Protein AF-A0A7S3BSA9-F1 (afdb_monomer_lite)

Structure (mmCIF, N/CA/C/O backbone):
data_AF-A0A7S3BSA9-F1
#
_entry.id   AF-A0A7S3BSA9-F1
#
loop_
_atom_site.group_PDB
_atom_site.id
_atom_site.type_symbol
_atom_site.label_atom_id
_atom_site.label_alt_id
_atom_site.label_comp_id
_atom_site.label_asym_id
_atom_site.label_entity_id
_atom_site.label_seq_id
_atom_site.pdbx_PDB_ins_code
_atom_site.Cartn_x
_atom_site.Cartn_y
_atom_site.Cartn_z
_atom_site.occupancy
_atom_site.B_iso_or_equiv
_atom_site.auth_seq_id
_atom_site.auth_comp_id
_atom_site.auth_asym_id
_atom_site.auth_atom_id
_atom_site.pdbx_PDB_model_num
ATOM 1 N N . GLY A 1 1 ? 8.570 8.093 14.177 1.00 80.44 1 GLY A N 1
ATOM 2 C CA . GLY A 1 1 ? 9.068 6.722 13.946 1.00 80.44 1 GLY A CA 1
ATOM 3 C C . GLY A 1 1 ? 7.928 5.731 14.080 1.00 80.44 1 GLY A C 1
ATOM 4 O O . GLY A 1 1 ? 7.101 5.920 14.967 1.00 80.44 1 GLY A O 1
ATOM 5 N N . LEU A 1 2 ? 7.890 4.704 13.221 1.00 84.69 2 LEU A N 1
ATOM 6 C CA . LEU A 1 2 ? 6.752 3.785 13.040 1.00 84.69 2 LEU A CA 1
ATOM 7 C C . LEU A 1 2 ? 6.248 3.142 14.342 1.00 84.69 2 LEU A C 1
ATOM 9 O O . LEU A 1 2 ? 5.052 3.146 14.605 1.00 84.69 2 LEU A O 1
ATOM 13 N N . LYS A 1 3 ? 7.152 2.672 15.212 1.00 91.69 3 LYS A N 1
ATOM 14 C CA . LYS A 1 3 ? 6.785 2.045 16.495 1.00 91.69 3 LYS A CA 1
ATOM 15 C C . LYS A 1 3 ? 5.887 2.938 17.363 1.00 91.69 3 LYS A C 1
ATOM 17 O O . LYS A 1 3 ? 4.874 2.487 17.883 1.00 91.69 3 LYS A O 1
ATOM 22 N N . ARG A 1 4 ? 6.226 4.226 17.464 1.00 92.94 4 ARG A N 1
ATOM 23 C CA . ARG A 1 4 ? 5.463 5.203 18.255 1.00 92.94 4 ARG A CA 1
ATOM 24 C C . ARG A 1 4 ? 4.096 5.499 17.633 1.00 92.94 4 ARG A C 1
ATOM 26 O O . ARG A 1 4 ? 3.136 5.734 18.358 1.00 92.94 4 ARG A O 1
ATOM 33 N N . GLU A 1 5 ? 4.002 5.479 16.304 1.00 92.38 5 GLU A N 1
ATOM 34 C CA . GLU A 1 5 ? 2.722 5.621 15.599 1.00 92.38 5 GLU A CA 1
ATOM 35 C C . GLU A 1 5 ? 1.816 4.406 15.829 1.00 92.38 5 GLU A C 1
ATOM 37 O O . GLU A 1 5 ? 0.634 4.582 16.104 1.00 92.38 5 GLU A O 1
ATOM 42 N N . LEU A 1 6 ? 2.366 3.188 15.833 1.00 92.50 6 LEU A N 1
ATOM 43 C CA . LEU A 1 6 ? 1.608 1.973 16.152 1.00 92.50 6 LEU A CA 1
ATOM 44 C C . LEU A 1 6 ? 1.090 1.972 17.597 1.00 92.50 6 LEU A C 1
ATOM 46 O O . LEU A 1 6 ? -0.066 1.634 17.843 1.00 92.50 6 LEU A O 1
ATOM 50 N N . GLU A 1 7 ? 1.911 2.402 18.557 1.00 94.88 7 GLU A N 1
ATOM 51 C CA . GLU A 1 7 ? 1.498 2.545 19.960 1.00 94.88 7 GLU A CA 1
ATOM 52 C C . GLU A 1 7 ? 0.363 3.569 20.123 1.00 94.88 7 GLU A C 1
ATOM 54 O O . GLU A 1 7 ? -0.587 3.336 20.877 1.00 94.88 7 GLU A O 1
ATOM 59 N N . ARG A 1 8 ? 0.433 4.690 19.392 1.00 94.12 8 ARG A N 1
ATOM 60 C CA . ARG A 1 8 ? -0.633 5.702 19.347 1.00 94.12 8 ARG A CA 1
ATOM 61 C C . ARG A 1 8 ? -1.904 5.155 18.715 1.00 94.12 8 ARG A C 1
ATOM 63 O O . ARG A 1 8 ? -2.970 5.356 19.285 1.00 94.12 8 ARG A O 1
ATOM 70 N N . ALA A 1 9 ? -1.793 4.458 17.586 1.00 94.38 9 ALA A N 1
ATOM 71 C CA . ALA A 1 9 ? -2.928 3.856 16.896 1.00 94.38 9 ALA A CA 1
ATOM 72 C C . ALA A 1 9 ? -3.639 2.826 17.777 1.00 94.38 9 ALA A C 1
ATOM 74 O O . ALA A 1 9 ? -4.857 2.879 17.912 1.00 94.38 9 ALA A O 1
ATOM 75 N N . SER A 1 10 ? -2.885 1.955 18.452 1.00 95.19 10 SER A N 1
ATOM 76 C CA . SER A 1 10 ? -3.439 0.932 19.345 1.00 95.19 10 SER A CA 1
ATOM 77 C C . SER A 1 10 ? -4.331 1.535 20.439 1.00 95.19 10 SER A C 1
ATOM 79 O O . SER A 1 10 ? -5.469 1.105 20.622 1.00 95.19 10 SER A O 1
ATOM 81 N N . LYS A 1 11 ? -3.871 2.603 21.107 1.00 94.69 11 LYS A N 1
ATOM 82 C CA . LYS A 1 11 ? -4.664 3.300 22.137 1.00 94.69 11 LYS A CA 1
ATOM 83 C C . LYS A 1 11 ? -5.777 4.161 21.534 1.00 94.69 11 LYS A C 1
ATOM 85 O O . LYS A 1 11 ? -6.903 4.155 22.026 1.00 94.69 11 LYS A O 1
ATOM 90 N N . GLY A 1 12 ? -5.460 4.902 20.476 1.00 95.00 12 GLY A N 1
ATOM 91 C CA . GLY A 1 12 ? -6.354 5.868 19.844 1.00 95.00 12 GLY A CA 1
ATOM 92 C C . GLY A 1 12 ? -7.579 5.215 19.220 1.00 95.00 12 GLY A C 1
ATOM 93 O O . GLY A 1 12 ? -8.695 5.658 19.470 1.00 95.00 12 GLY A O 1
ATOM 94 N N . VAL A 1 13 ? -7.394 4.112 18.490 1.00 95.75 13 VAL A N 1
ATOM 95 C CA . VAL A 1 13 ? -8.495 3.357 17.875 1.00 95.75 13 VAL A CA 1
ATOM 96 C C . VAL A 1 13 ? -9.411 2.752 18.940 1.00 95.75 13 VAL A C 1
ATOM 98 O O . VAL A 1 13 ? -10.632 2.812 18.794 1.00 95.75 13 VAL A O 1
ATOM 101 N N . GLN A 1 14 ? -8.860 2.228 20.042 1.00 95.38 14 GLN A N 1
ATOM 102 C CA . GLN A 1 14 ? -9.667 1.713 21.155 1.00 95.38 14 GLN A CA 1
ATOM 103 C C . GLN A 1 14 ? -10.522 2.814 21.797 1.00 95.38 14 GLN A C 1
ATOM 105 O O . GLN A 1 14 ? -11.728 2.644 21.976 1.00 95.38 14 GLN A O 1
ATOM 110 N N . GLN A 1 15 ? -9.923 3.969 22.094 1.00 94.94 15 GLN A N 1
ATOM 111 C CA . GLN A 1 15 ? -10.635 5.107 22.683 1.00 94.94 15 GLN A CA 1
ATOM 112 C C . GLN A 1 15 ? -11.683 5.697 21.734 1.00 94.94 15 GLN A C 1
ATOM 114 O O . GLN A 1 15 ? -12.793 6.017 22.162 1.00 94.94 15 GLN A O 1
ATOM 119 N N . ALA A 1 16 ? -11.360 5.820 20.448 1.00 96.12 16 ALA A N 1
ATOM 120 C CA . ALA A 1 16 ? -12.284 6.263 19.408 1.00 96.12 16 ALA A CA 1
ATOM 121 C C . ALA A 1 16 ? -13.489 5.324 19.294 1.00 96.12 16 ALA A C 1
ATOM 123 O O . ALA A 1 16 ? -14.633 5.777 19.287 1.00 96.12 16 ALA A O 1
ATOM 124 N N . SER A 1 17 ? -13.239 4.012 19.306 1.00 94.31 17 SER A N 1
ATOM 125 C CA . SER A 1 17 ? -14.291 2.991 19.271 1.00 94.31 17 SER A CA 1
ATOM 126 C C . SER A 1 17 ? -15.223 3.085 20.480 1.00 94.31 17 SER A C 1
ATOM 128 O O . SER A 1 17 ? -16.436 3.008 20.318 1.00 94.31 17 SER A O 1
ATOM 130 N N . ALA A 1 18 ? -14.679 3.308 21.682 1.00 94.88 18 ALA A N 1
ATOM 131 C CA . ALA A 1 18 ? -15.472 3.427 22.906 1.00 94.88 18 ALA A CA 1
ATOM 132 C C . ALA A 1 18 ? -16.245 4.756 23.007 1.00 94.88 18 ALA A C 1
ATOM 134 O O . ALA A 1 18 ? -17.381 4.787 23.468 1.00 94.88 18 ALA A O 1
ATOM 135 N N . SER A 1 19 ? -15.631 5.865 22.590 1.00 94.75 19 SER A N 1
ATOM 136 C CA . SER A 1 19 ? -16.214 7.209 22.720 1.00 94.75 19 SER A CA 1
ATOM 137 C C . SER A 1 19 ? -17.104 7.619 21.545 1.00 94.75 19 SER A C 1
ATOM 139 O O . SER A 1 19 ? -17.830 8.608 21.639 1.00 94.75 19 SER A O 1
ATOM 141 N N . GLY A 1 20 ? -17.028 6.905 20.420 1.00 94.00 20 GLY A N 1
ATOM 142 C CA . GLY A 1 20 ? -17.703 7.278 19.182 1.00 94.00 20 GLY A CA 1
ATOM 143 C C . GLY A 1 20 ? -17.099 8.504 18.485 1.00 94.00 20 GLY A C 1
ATOM 144 O O . GLY A 1 20 ? -17.722 9.015 17.554 1.00 94.00 20 GLY A O 1
ATOM 145 N N . LYS A 1 21 ? -15.928 8.983 18.927 1.00 94.56 21 LYS A N 1
ATOM 146 C CA . LYS A 1 21 ? -15.200 10.110 18.326 1.00 94.56 21 LYS A CA 1
ATOM 147 C C . LYS A 1 21 ? -14.171 9.620 17.315 1.00 94.56 21 LYS A C 1
ATOM 149 O O . LYS A 1 21 ? -13.651 8.516 17.427 1.00 94.56 21 LYS A O 1
ATOM 154 N N . GLU A 1 22 ? -13.875 10.462 16.340 1.00 96.12 22 GLU A N 1
ATOM 155 C CA . GLU A 1 22 ? -12.850 10.205 15.332 1.00 96.12 22 GLU A CA 1
ATOM 156 C C . GLU A 1 22 ? -11.446 10.309 15.938 1.00 96.12 22 GLU A C 1
ATOM 158 O O . GLU A 1 22 ? -11.225 11.010 16.929 1.00 96.12 22 GLU A O 1
ATOM 163 N N . TRP A 1 23 ? -10.492 9.612 15.329 1.00 96.38 23 TRP A N 1
ATOM 164 C CA . TRP A 1 23 ? -9.088 9.656 15.711 1.00 96.38 23 TRP A CA 1
ATOM 165 C C . TRP A 1 23 ? -8.216 9.923 14.493 1.00 96.38 23 TRP A C 1
ATOM 167 O O . TRP A 1 23 ? -8.405 9.316 13.439 1.00 96.38 23 TRP A O 1
ATOM 177 N N . SER A 1 24 ? -7.224 10.791 14.666 1.00 96.25 24 SER A N 1
ATOM 178 C CA . SER A 1 24 ? -6.152 11.003 13.704 1.00 96.25 24 SER A CA 1
ATOM 179 C C . SER A 1 24 ? -4.790 10.957 14.387 1.00 96.25 24 SER A C 1
ATOM 181 O O . SER A 1 24 ? -4.635 11.341 15.552 1.00 96.25 24 SER A O 1
ATOM 183 N N . SER A 1 25 ? -3.787 10.459 13.670 1.00 93.81 25 SER A N 1
ATOM 184 C CA . SER A 1 25 ? -2.400 10.466 14.124 1.00 93.81 25 SER A CA 1
ATOM 185 C C . SER A 1 25 ? -1.643 11.669 13.550 1.00 93.81 25 SER A C 1
ATOM 187 O O . SER A 1 25 ? -2.018 12.181 12.494 1.00 93.81 25 SER A O 1
ATOM 189 N N . PRO A 1 26 ? -0.541 12.116 14.182 1.00 91.31 26 PRO A N 1
ATOM 190 C CA . PRO A 1 26 ? 0.290 13.188 13.627 1.00 91.31 26 PRO A CA 1
ATOM 191 C C . PRO A 1 26 ? 0.899 12.862 12.257 1.00 91.31 26 PRO A C 1
ATOM 193 O O . PRO A 1 26 ? 1.240 13.775 11.516 1.00 91.31 26 PRO A O 1
ATOM 196 N N . ALA A 1 27 ? 1.035 11.574 11.922 1.00 90.31 27 ALA A N 1
ATOM 197 C CA . ALA A 1 27 ? 1.481 11.120 10.606 1.00 90.31 27 ALA A CA 1
ATOM 198 C C . ALA A 1 27 ? 0.348 11.074 9.558 1.00 90.31 27 ALA A C 1
ATOM 200 O O . ALA A 1 27 ? 0.595 10.688 8.421 1.00 90.31 27 ALA A O 1
ATOM 201 N N . GLY A 1 28 ? -0.883 11.449 9.927 1.00 90.38 28 GLY A N 1
ATOM 202 C CA . GLY A 1 28 ? -2.027 11.520 9.016 1.00 90.38 28 GLY A CA 1
ATOM 203 C C . GLY A 1 28 ? -2.886 10.256 8.943 1.00 90.38 28 GLY A C 1
ATOM 204 O O . GLY A 1 28 ? -3.849 10.231 8.181 1.00 90.38 28 GLY A O 1
ATOM 205 N N . SER A 1 29 ? -2.600 9.218 9.737 1.00 90.56 29 SER A N 1
ATOM 206 C CA . SER A 1 29 ? -3.503 8.062 9.851 1.00 90.56 29 SER A CA 1
ATOM 207 C C . SER A 1 29 ? -4.842 8.493 10.442 1.00 90.56 29 SER A C 1
ATOM 209 O O . SER A 1 29 ? -4.875 9.377 11.295 1.00 90.56 29 SER A O 1
ATOM 211 N N . TYR A 1 30 ? -5.936 7.852 10.035 1.00 93.50 30 TYR A N 1
ATOM 212 C CA . TYR A 1 30 ? -7.283 8.236 10.451 1.00 93.50 30 TYR A CA 1
ATOM 213 C C . TYR A 1 30 ? -8.167 7.018 10.733 1.00 93.50 30 TYR A C 1
ATOM 215 O O . TYR A 1 30 ? -8.069 5.992 10.060 1.00 93.50 30 TYR A O 1
ATOM 223 N N . PHE A 1 31 ? -9.051 7.143 11.721 1.00 94.38 31 PHE A N 1
ATOM 224 C CA . PHE A 1 31 ? -10.073 6.159 12.059 1.00 94.38 31 PHE A CA 1
ATOM 225 C C . PHE A 1 31 ? -11.373 6.859 12.459 1.00 94.38 31 PHE A C 1
ATOM 227 O O . PHE A 1 31 ? -11.368 7.793 13.262 1.00 94.38 31 PHE A O 1
ATOM 234 N N . THR A 1 32 ? -12.498 6.345 11.963 1.00 93.38 32 THR A N 1
ATOM 235 C CA . THR A 1 32 ? -13.832 6.744 12.412 1.00 93.38 32 THR A CA 1
ATOM 236 C C . THR A 1 32 ? -14.621 5.518 12.877 1.00 93.38 32 THR A C 1
ATOM 238 O O . THR A 1 32 ? -14.682 4.521 12.152 1.00 93.38 32 THR A O 1
ATOM 241 N N . PRO A 1 33 ? -15.259 5.571 14.060 1.00 92.94 33 PRO A N 1
ATOM 242 C CA . PRO A 1 33 ? -16.140 4.504 14.527 1.00 92.94 33 PRO A CA 1
ATOM 243 C C . PRO A 1 33 ? -17.487 4.485 13.786 1.00 92.94 33 PRO A C 1
ATOM 245 O O . PRO A 1 33 ? -18.253 3.537 13.937 1.00 92.94 33 PRO A O 1
ATOM 248 N N . ARG A 1 34 ? -17.799 5.522 12.994 1.00 89.44 34 ARG A N 1
ATOM 249 C CA . ARG A 1 34 ? -19.030 5.631 12.196 1.00 89.44 34 ARG A CA 1
ATOM 250 C C . ARG A 1 34 ? -18.673 5.864 10.726 1.00 89.44 34 ARG A C 1
ATOM 252 O O . ARG A 1 34 ? -18.815 6.985 10.235 1.00 89.44 34 ARG A O 1
ATOM 259 N N . PRO A 1 35 ? -18.176 4.836 10.018 1.00 84.75 35 PRO A N 1
ATOM 260 C CA . PRO A 1 35 ? -17.853 4.972 8.607 1.00 84.75 35 PRO A CA 1
ATOM 261 C C . PRO A 1 35 ? -19.099 5.366 7.810 1.00 84.75 35 PRO A C 1
ATOM 263 O O . PRO A 1 35 ? -20.213 4.907 8.073 1.00 84.75 35 PRO A O 1
ATOM 266 N N . ARG A 1 36 ? -18.915 6.233 6.812 1.00 80.44 36 ARG A N 1
ATOM 267 C CA . ARG A 1 36 ? -20.004 6.639 5.925 1.00 80.44 36 ARG A CA 1
ATOM 268 C C . ARG A 1 36 ? -20.406 5.454 5.050 1.00 80.44 36 ARG A C 1
ATOM 270 O O . ARG A 1 36 ? -19.680 5.078 4.135 1.00 80.44 36 ARG A O 1
ATOM 277 N N . HIS A 1 37 ? -21.588 4.904 5.300 1.00 74.44 37 HIS A N 1
ATOM 278 C CA . HIS A 1 37 ? -22.224 3.943 4.408 1.00 74.44 37 HIS A CA 1
ATOM 279 C C . HIS A 1 37 ? -23.072 4.705 3.388 1.00 74.44 37 HIS A C 1
ATOM 281 O O . HIS A 1 37 ? -24.020 5.398 3.750 1.00 74.44 37 HIS A O 1
ATOM 287 N N . SER A 1 38 ? -22.708 4.622 2.112 1.00 75.69 38 SER A N 1
ATOM 288 C CA . SER A 1 38 ? -23.457 5.233 1.016 1.00 75.69 38 SER A CA 1
ATOM 289 C C . SER A 1 38 ? -23.358 4.338 -0.215 1.00 75.69 38 SER A C 1
ATOM 291 O O . SER A 1 38 ? -22.260 3.838 -0.448 1.00 75.69 38 SER A O 1
ATOM 293 N N . PRO A 1 39 ? -24.442 4.205 -1.010 1.00 74.50 39 PRO A N 1
ATOM 294 C CA . PRO A 1 39 ? -24.426 3.503 -2.300 1.00 74.50 39 PRO A CA 1
ATOM 295 C C . PRO A 1 39 ? -23.476 4.137 -3.339 1.00 74.50 39 PRO A C 1
ATOM 297 O O . PRO A 1 39 ? -23.291 3.627 -4.437 1.00 74.50 39 PRO A O 1
ATOM 300 N N . ASN A 1 40 ? -22.907 5.304 -3.017 1.00 83.06 40 ASN A N 1
ATOM 301 C CA . ASN A 1 40 ? -22.072 6.103 -3.909 1.00 83.06 40 ASN A CA 1
ATOM 302 C C . ASN A 1 40 ? -20.580 5.979 -3.564 1.00 83.06 40 ASN A C 1
ATOM 304 O O . ASN A 1 40 ? -19.795 6.873 -3.883 1.00 83.06 40 ASN A O 1
ATOM 308 N N . VAL A 1 41 ? -20.183 4.924 -2.848 1.00 84.69 41 VAL A N 1
ATOM 309 C CA . VAL A 1 41 ? -18.774 4.648 -2.551 1.00 84.69 41 VAL A CA 1
ATOM 310 C C . VAL A 1 41 ? -18.252 3.658 -3.584 1.00 84.69 41 VAL A C 1
ATOM 312 O O . VAL A 1 41 ? -18.841 2.605 -3.800 1.00 84.69 41 VAL A O 1
ATOM 315 N N . ALA A 1 42 ? -17.116 3.972 -4.199 1.00 88.50 42 ALA A N 1
ATOM 316 C CA . ALA A 1 42 ? -16.451 3.098 -5.155 1.00 88.50 42 ALA A CA 1
ATOM 317 C C . ALA A 1 42 ? -14.950 3.040 -4.867 1.00 88.50 42 ALA A C 1
ATOM 319 O O . ALA A 1 42 ? -14.369 3.980 -4.321 1.00 88.50 42 ALA A O 1
ATOM 320 N N . PHE A 1 43 ? -14.316 1.932 -5.251 1.00 90.38 43 PHE A N 1
ATOM 321 C CA . PHE A 1 43 ? -12.862 1.907 -5.335 1.00 90.38 43 PHE A CA 1
ATOM 322 C C . PHE A 1 43 ? -12.422 2.738 -6.535 1.00 90.38 43 PHE A C 1
ATOM 324 O O . PHE A 1 43 ? -12.895 2.514 -7.647 1.00 90.38 43 PHE A O 1
ATOM 331 N N . MET A 1 44 ? -11.512 3.674 -6.293 1.00 90.56 44 MET A N 1
ATOM 332 C CA . MET A 1 44 ? -10.914 4.509 -7.325 1.00 90.56 44 MET A CA 1
ATOM 333 C C . MET A 1 44 ? -9.448 4.127 -7.465 1.00 90.56 44 MET A C 1
ATOM 335 O O . MET A 1 44 ? -8.733 3.995 -6.470 1.00 90.56 44 MET A O 1
ATOM 339 N N . TYR A 1 45 ? -9.016 3.957 -8.705 1.00 89.56 45 TYR A N 1
ATOM 340 C CA . TYR A 1 45 ? -7.633 3.690 -9.064 1.00 89.56 45 TYR A CA 1
ATOM 341 C C . TYR A 1 45 ? -7.192 4.770 -10.043 1.00 89.56 45 TYR A C 1
ATOM 343 O O . TYR A 1 45 ? -8.005 5.249 -10.836 1.00 89.56 45 TYR A O 1
ATOM 351 N N . GLY A 1 46 ? -5.927 5.174 -9.950 1.00 85.69 46 GLY A N 1
ATOM 352 C CA . GLY A 1 46 ? -5.350 6.125 -10.892 1.00 85.69 46 GLY A CA 1
ATOM 353 C C . GLY A 1 46 ? -5.358 5.587 -12.324 1.00 85.69 46 GLY A C 1
ATOM 354 O O . GLY A 1 46 ? -5.547 4.392 -12.564 1.00 85.69 46 GLY A O 1
ATOM 355 N N . ASP A 1 47 ? -5.150 6.487 -13.276 1.00 84.31 47 ASP A N 1
ATOM 356 C CA . ASP A 1 47 ? -4.994 6.134 -14.683 1.00 84.31 47 ASP A CA 1
ATOM 357 C C . ASP A 1 47 ? -3.641 5.448 -14.966 1.00 84.31 47 ASP A C 1
ATOM 359 O O . ASP A 1 47 ? -2.834 5.202 -14.070 1.00 84.31 47 ASP A O 1
ATOM 363 N N . GLY A 1 48 ? -3.374 5.140 -16.238 1.00 77.88 48 GLY A N 1
ATOM 364 C CA . GLY A 1 48 ? -2.129 4.494 -16.668 1.00 77.88 48 GLY A CA 1
ATOM 365 C C . GLY A 1 48 ? -0.848 5.305 -16.437 1.00 77.88 48 GLY A C 1
ATOM 366 O O . GLY A 1 48 ? 0.234 4.735 -16.547 1.00 77.88 48 GLY A O 1
ATOM 367 N N . SER A 1 49 ? -0.962 6.597 -16.119 1.00 80.50 49 SER A N 1
ATOM 368 C CA . SER A 1 49 ? 0.147 7.518 -15.824 1.00 80.50 49 SER A CA 1
ATOM 369 C C . SER A 1 49 ? 0.317 7.822 -14.335 1.00 80.50 49 SER A C 1
ATOM 371 O O . SER A 1 49 ? 1.288 8.456 -13.944 1.00 80.50 49 SER A O 1
ATOM 373 N N . SER A 1 50 ? -0.606 7.365 -13.494 1.00 85.75 50 SER A N 1
ATOM 374 C CA . SER A 1 50 ? -0.571 7.565 -12.044 1.00 85.75 50 SER A CA 1
ATOM 375 C C . SER A 1 50 ? 0.445 6.697 -11.268 1.00 85.75 50 SER A C 1
ATOM 377 O O . SER A 1 50 ? 0.825 7.096 -10.165 1.00 85.75 50 SER A O 1
ATOM 379 N N . PRO A 1 51 ? 0.866 5.503 -11.740 1.00 86.75 51 PRO A N 1
ATOM 380 C CA . PRO A 1 51 ? 1.817 4.670 -11.005 1.00 86.75 51 PRO A CA 1
ATOM 381 C C . PRO A 1 51 ? 3.210 5.290 -10.896 1.00 86.75 51 PRO A C 1
ATOM 383 O O . PRO A 1 51 ? 3.718 5.862 -11.852 1.00 86.75 51 PRO A O 1
ATOM 386 N N . TYR A 1 52 ? 3.858 5.079 -9.752 1.00 85.19 52 TYR A N 1
ATOM 387 C CA . TYR A 1 52 ? 5.223 5.519 -9.450 1.00 85.19 52 TYR A CA 1
ATOM 388 C C . TYR A 1 52 ? 6.067 4.334 -8.957 1.00 85.19 52 TYR A C 1
ATOM 390 O O . TYR A 1 52 ? 5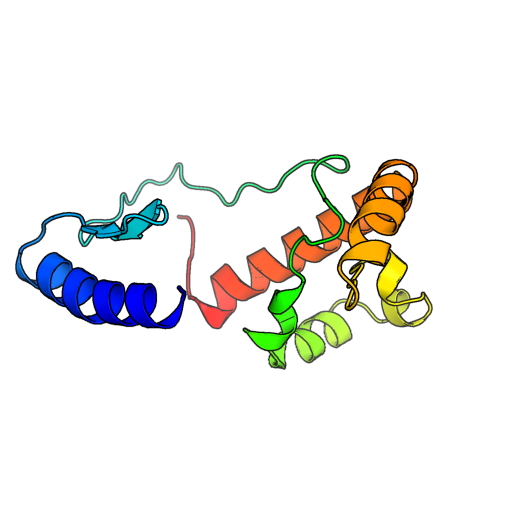.520 3.310 -8.546 1.00 85.19 52 TYR A O 1
ATOM 398 N N . ALA A 1 53 ? 7.396 4.453 -8.988 1.00 81.25 53 ALA A N 1
ATOM 399 C CA . ALA A 1 53 ? 8.299 3.308 -8.816 1.00 81.25 53 ALA A CA 1
ATOM 400 C C . ALA A 1 53 ? 8.234 2.601 -7.448 1.00 81.25 53 ALA A C 1
ATOM 402 O O . ALA A 1 53 ? 8.584 1.436 -7.365 1.00 81.25 53 ALA A O 1
ATOM 403 N N . ALA A 1 54 ? 7.752 3.257 -6.392 1.00 81.00 54 ALA A N 1
ATOM 404 C CA . ALA A 1 54 ? 7.574 2.642 -5.069 1.00 81.00 54 ALA A CA 1
ATOM 405 C C . ALA A 1 54 ? 6.117 2.228 -4.777 1.00 81.00 54 ALA A C 1
ATOM 407 O O . ALA A 1 54 ? 5.766 1.877 -3.647 1.00 81.00 54 ALA A O 1
ATOM 408 N N . LEU A 1 55 ? 5.223 2.306 -5.769 1.00 86.25 55 LEU A N 1
ATOM 409 C CA . LEU A 1 55 ? 3.826 1.939 -5.581 1.00 86.25 55 LEU A CA 1
ATOM 410 C C . LEU A 1 55 ? 3.735 0.463 -5.186 1.00 86.25 55 LEU A C 1
ATOM 412 O O . LEU A 1 55 ? 4.129 -0.408 -5.948 1.00 86.25 55 LEU A O 1
ATOM 416 N N . GLY A 1 56 ? 3.182 0.185 -4.005 1.00 84.69 56 GLY A N 1
ATOM 417 C CA . GLY A 1 56 ? 2.936 -1.189 -3.567 1.00 84.69 56 GLY A CA 1
ATOM 418 C C . GLY A 1 56 ? 4.191 -1.998 -3.220 1.00 84.69 56 GLY A C 1
ATOM 419 O O . GLY A 1 56 ? 4.082 -3.219 -3.109 1.00 84.69 56 GLY A O 1
ATOM 420 N N . GLU A 1 57 ? 5.343 -1.358 -2.982 1.00 84.50 57 GLU A N 1
ATOM 421 C CA . GLU A 1 57 ? 6.624 -2.036 -2.705 1.00 84.50 57 GLU A CA 1
ATOM 422 C C . GLU A 1 57 ? 6.540 -3.091 -1.580 1.00 84.50 57 GLU A C 1
ATOM 424 O O . GLU A 1 57 ? 7.118 -4.180 -1.672 1.00 84.50 57 GLU A O 1
ATOM 429 N N . ASP A 1 58 ? 5.734 -2.806 -0.553 1.00 85.31 58 ASP A N 1
ATOM 430 C CA . ASP A 1 58 ? 5.519 -3.659 0.618 1.00 85.31 58 ASP A CA 1
ATOM 431 C C . ASP A 1 58 ? 4.260 -4.529 0.528 1.00 85.31 58 ASP A C 1
ATOM 433 O O . ASP A 1 58 ? 3.970 -5.314 1.433 1.00 85.31 58 ASP A O 1
ATOM 437 N N . MET A 1 59 ? 3.503 -4.448 -0.566 1.00 88.25 59 MET A N 1
ATOM 438 C CA . MET A 1 59 ? 2.211 -5.123 -0.707 1.00 88.25 59 MET A CA 1
ATOM 439 C C . MET A 1 59 ? 2.322 -6.639 -0.489 1.00 88.25 59 MET A C 1
ATOM 441 O O . MET A 1 59 ? 1.519 -7.224 0.238 1.00 88.25 59 MET A O 1
ATOM 445 N N . HIS A 1 60 ? 3.346 -7.276 -1.063 1.00 86.88 60 HIS A N 1
ATOM 446 C CA . HIS A 1 60 ? 3.595 -8.714 -0.891 1.00 86.88 60 HIS A CA 1
ATOM 447 C C . HIS A 1 60 ? 4.158 -9.074 0.483 1.00 86.88 60 HIS A C 1
ATOM 449 O O . HIS A 1 60 ? 4.012 -10.214 0.912 1.00 86.88 60 HIS A O 1
ATOM 455 N N . ARG A 1 61 ? 4.774 -8.123 1.198 1.00 87.12 61 ARG A N 1
ATOM 456 C CA . ARG A 1 61 ? 5.184 -8.332 2.596 1.00 87.12 61 ARG A CA 1
ATOM 457 C C . ARG A 1 61 ? 3.967 -8.311 3.521 1.00 87.12 61 ARG A C 1
ATOM 459 O O . ARG A 1 61 ? 3.879 -9.133 4.426 1.00 87.12 61 ARG A O 1
ATOM 466 N N . ILE A 1 62 ? 3.017 -7.410 3.261 1.00 88.06 62 ILE A N 1
ATOM 467 C CA . ILE A 1 62 ? 1.779 -7.261 4.041 1.00 88.06 62 ILE A CA 1
ATOM 468 C C . ILE A 1 62 ? 0.792 -8.400 3.747 1.00 88.06 62 ILE A C 1
ATOM 470 O O . ILE A 1 62 ? 0.158 -8.923 4.662 1.00 88.06 62 ILE A O 1
ATOM 474 N N . ALA A 1 63 ? 0.670 -8.814 2.484 1.00 92.06 63 ALA A N 1
ATOM 475 C CA . ALA A 1 63 ? -0.234 -9.876 2.052 1.00 92.06 63 ALA A CA 1
ATOM 476 C C . ALA A 1 63 ? 0.513 -10.975 1.270 1.00 92.06 63 ALA A C 1
ATOM 478 O O . ALA A 1 63 ? 0.326 -11.092 0.059 1.00 92.06 63 ALA A O 1
ATOM 479 N N . PRO A 1 64 ? 1.309 -11.842 1.930 1.00 90.81 64 PRO A N 1
ATOM 480 C CA . PRO A 1 64 ? 2.143 -12.830 1.239 1.00 90.81 64 PRO A CA 1
ATOM 481 C C . PRO A 1 64 ? 1.372 -13.760 0.304 1.00 90.81 64 PRO A C 1
ATOM 483 O O . PRO A 1 64 ? 1.850 -14.078 -0.778 1.00 90.81 64 PRO A O 1
ATOM 486 N N . ARG A 1 65 ? 0.141 -14.150 0.660 1.00 91.06 65 ARG A N 1
ATOM 487 C CA . ARG A 1 65 ? -0.719 -15.025 -0.164 1.00 91.06 65 ARG A CA 1
ATOM 488 C C . ARG A 1 65 ? -1.207 -14.382 -1.467 1.00 91.06 65 ARG A C 1
ATOM 490 O O . ARG A 1 65 ? -1.802 -15.063 -2.299 1.00 91.06 65 ARG A O 1
ATOM 497 N N . LEU A 1 66 ? -0.952 -13.090 -1.668 1.00 91.38 66 LEU A N 1
ATOM 498 C CA . LEU A 1 66 ? -1.288 -12.390 -2.902 1.00 91.38 66 LEU A CA 1
ATOM 499 C C . LEU A 1 66 ? -0.577 -13.003 -4.117 1.00 91.38 66 LEU A C 1
ATOM 501 O O . LEU A 1 66 ? -1.164 -13.036 -5.197 1.00 91.38 66 LEU A O 1
ATOM 505 N N . HIS A 1 67 ? 0.628 -13.557 -3.945 1.00 87.62 67 HIS A N 1
ATOM 506 C CA . HIS A 1 67 ? 1.342 -14.231 -5.033 1.00 87.62 67 HIS A CA 1
ATOM 507 C C . HIS A 1 67 ? 0.534 -15.401 -5.624 1.00 87.62 67 HIS A C 1
ATOM 509 O O . HIS A 1 67 ? 0.500 -15.560 -6.841 1.00 87.62 67 HIS A O 1
ATOM 515 N N . GLU A 1 68 ? -0.181 -16.174 -4.795 1.00 90.69 68 GLU A N 1
ATOM 516 C CA . GLU A 1 68 ? -1.029 -17.284 -5.253 1.00 90.69 68 GLU A CA 1
ATOM 517 C C . GLU A 1 68 ? -2.195 -16.772 -6.102 1.00 90.69 68 GLU A C 1
ATOM 519 O O . GLU A 1 68 ? -2.587 -17.393 -7.088 1.00 90.69 68 GLU A O 1
ATOM 524 N N . PHE A 1 69 ? -2.776 -15.636 -5.709 1.00 92.19 69 PHE A N 1
ATOM 525 C CA . PHE A 1 69 ? -3.836 -15.001 -6.481 1.00 92.19 69 PHE A CA 1
ATOM 526 C C . PHE A 1 69 ? -3.316 -14.528 -7.838 1.00 92.19 69 PHE A C 1
ATOM 528 O O . PHE A 1 69 ? -3.936 -14.841 -8.852 1.00 92.19 69 PHE A O 1
ATOM 535 N N . VAL A 1 70 ? -2.168 -13.845 -7.863 1.00 89.75 70 VAL A N 1
ATOM 536 C CA . VAL A 1 70 ? -1.537 -13.390 -9.109 1.00 89.75 70 VAL A CA 1
ATOM 537 C C . VAL A 1 70 ? -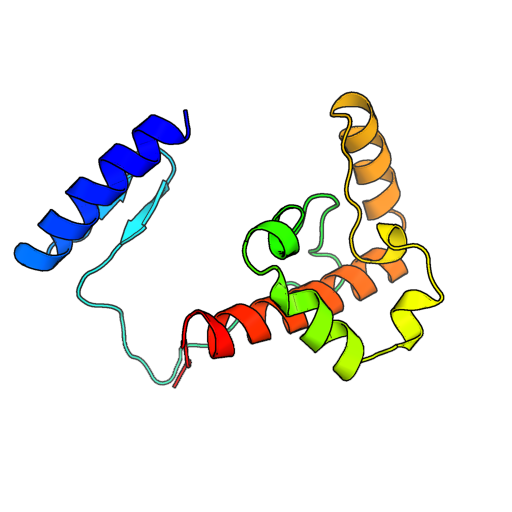1.230 -14.581 -10.014 1.00 89.75 70 VAL A C 1
ATOM 539 O O . VAL A 1 70 ? -1.628 -14.563 -11.174 1.00 89.75 70 VAL A O 1
ATOM 542 N N . GLN A 1 71 ? -0.633 -15.647 -9.468 1.00 88.12 71 GLN A N 1
ATOM 543 C CA . GLN A 1 71 ? -0.332 -16.887 -10.189 1.00 88.12 71 GLN A CA 1
ATOM 544 C C . GLN A 1 71 ? -1.571 -17.499 -10.853 1.00 88.12 71 GLN A C 1
ATOM 546 O O . GLN A 1 71 ? -1.488 -17.973 -11.984 1.00 88.12 71 GLN A O 1
ATOM 551 N N . ARG A 1 72 ? -2.720 -17.500 -10.164 1.00 89.69 72 ARG A N 1
ATOM 552 C CA . ARG A 1 72 ? -3.986 -18.001 -10.722 1.00 89.69 72 ARG A CA 1
ATOM 553 C C . ARG A 1 72 ? -4.587 -17.059 -11.762 1.00 89.69 72 ARG A C 1
ATOM 555 O O . ARG A 1 72 ? -5.199 -17.532 -12.712 1.00 89.69 72 ARG A O 1
ATOM 562 N N . ALA A 1 73 ? -4.463 -15.749 -11.562 1.00 87.00 73 ALA A N 1
ATOM 563 C CA . ALA A 1 73 ? -5.051 -14.746 -12.444 1.00 87.00 73 ALA A CA 1
ATOM 564 C C . ALA A 1 73 ? -4.299 -14.633 -13.776 1.00 87.00 73 ALA A C 1
ATOM 566 O O . ALA A 1 73 ? -4.918 -14.435 -14.818 1.00 87.00 73 ALA A O 1
ATOM 567 N N . THR A 1 74 ? -2.970 -14.747 -13.756 1.00 81.50 74 THR A N 1
ATOM 568 C CA . THR A 1 74 ? -2.150 -14.742 -14.967 1.00 81.50 74 THR A CA 1
ATOM 569 C C . THR A 1 74 ? -0.761 -15.309 -14.707 1.00 81.50 74 THR A C 1
ATOM 571 O O . THR A 1 74 ? -0.108 -14.995 -13.714 1.00 81.50 74 THR A O 1
ATOM 574 N N . THR A 1 75 ? -0.271 -16.104 -15.655 1.00 74.94 75 THR A N 1
ATOM 575 C CA . THR A 1 75 ? 1.116 -16.582 -15.666 1.00 74.94 75 THR A CA 1
ATOM 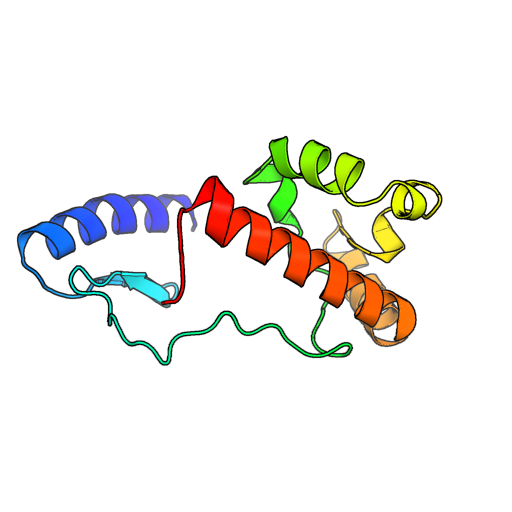576 C C . THR A 1 75 ? 1.991 -15.833 -16.666 1.00 74.94 75 THR A C 1
ATOM 578 O O . THR A 1 75 ? 3.216 -15.890 -16.576 1.00 74.94 75 THR A O 1
ATOM 581 N N . ALA A 1 76 ? 1.386 -15.075 -17.588 1.00 73.69 76 ALA A N 1
ATOM 582 C CA . ALA A 1 76 ? 2.108 -14.359 -18.637 1.00 73.69 76 ALA A CA 1
ATOM 583 C C . ALA A 1 76 ? 3.075 -13.309 -18.065 1.00 73.69 76 ALA A C 1
ATOM 585 O O . ALA A 1 76 ? 4.134 -13.067 -18.643 1.00 73.69 76 ALA A O 1
ATOM 586 N N . MET A 1 77 ? 2.756 -12.732 -16.901 1.00 70.06 77 MET A N 1
ATOM 587 C CA . MET A 1 77 ? 3.617 -11.755 -16.226 1.00 70.06 77 MET A CA 1
ATOM 588 C C . MET A 1 77 ? 4.941 -12.345 -15.723 1.00 70.06 77 MET A C 1
ATOM 590 O O . MET A 1 77 ? 5.926 -11.616 -15.655 1.00 70.06 77 MET A O 1
ATOM 594 N N . TRP A 1 78 ? 5.004 -13.650 -15.435 1.00 71.69 78 TRP A N 1
ATOM 595 C CA . TRP A 1 78 ? 6.230 -14.301 -14.950 1.00 71.69 78 TRP A CA 1
ATOM 596 C C . TRP A 1 78 ? 7.284 -14.496 -16.037 1.00 71.69 78 TRP A C 1
ATOM 598 O O . TRP A 1 78 ? 8.456 -14.688 -15.734 1.00 71.69 78 TRP A O 1
ATOM 608 N N . SER A 1 79 ? 6.882 -14.409 -17.308 1.00 75.31 79 SER A N 1
ATOM 609 C CA . SER A 1 79 ? 7.809 -14.407 -18.448 1.00 75.31 79 SER A CA 1
ATOM 610 C C . SER A 1 79 ? 8.557 -13.077 -18.621 1.00 75.31 79 SER A C 1
ATOM 612 O O . SER A 1 79 ? 9.446 -12.965 -19.467 1.00 75.31 79 SER A O 1
ATOM 614 N N . LYS A 1 80 ? 8.196 -12.052 -17.840 1.00 74.50 80 LYS A N 1
ATOM 615 C CA . LYS A 1 80 ? 8.837 -10.735 -17.815 1.00 74.50 80 LYS A CA 1
ATOM 616 C C . LYS A 1 80 ? 9.572 -10.539 -16.492 1.00 74.50 80 LYS A C 1
ATOM 618 O O . LYS A 1 80 ? 9.249 -11.169 -15.489 1.00 74.50 80 LYS A O 1
ATOM 623 N N . LYS A 1 81 ? 10.567 -9.648 -16.492 1.00 74.62 81 LYS A N 1
ATOM 624 C CA . LYS A 1 81 ? 11.253 -9.251 -15.258 1.00 74.62 81 LYS A CA 1
ATOM 625 C C . LYS A 1 81 ? 10.235 -8.630 -14.297 1.00 74.62 81 LYS A C 1
ATOM 627 O O . LYS A 1 81 ? 9.368 -7.873 -14.726 1.00 74.62 81 LYS A O 1
ATOM 632 N N . LEU A 1 82 ? 10.346 -8.952 -13.009 1.00 70.44 82 LEU A N 1
ATOM 633 C CA . LEU A 1 82 ? 9.451 -8.444 -11.963 1.00 70.44 82 LEU A CA 1
ATOM 634 C C . LEU A 1 82 ? 9.407 -6.906 -11.951 1.00 70.44 82 LEU A C 1
ATOM 636 O O . LEU A 1 82 ? 8.331 -6.316 -11.880 1.00 70.44 82 LEU A O 1
ATOM 640 N N . ASP A 1 83 ? 10.564 -6.276 -12.151 1.00 70.50 83 ASP A N 1
ATOM 641 C CA . ASP A 1 83 ? 10.732 -4.817 -12.145 1.00 70.50 83 ASP A CA 1
ATOM 642 C C . ASP A 1 83 ? 10.008 -4.114 -13.313 1.00 70.50 83 ASP A C 1
ATOM 644 O O . ASP A 1 83 ? 9.903 -2.892 -13.353 1.00 70.50 83 ASP A O 1
ATOM 648 N N . THR A 1 84 ? 9.479 -4.872 -14.284 1.00 70.94 84 THR A N 1
ATOM 649 C CA . THR A 1 84 ? 8.632 -4.341 -15.365 1.00 70.94 84 THR A CA 1
ATOM 650 C C . THR A 1 84 ? 7.248 -3.912 -14.865 1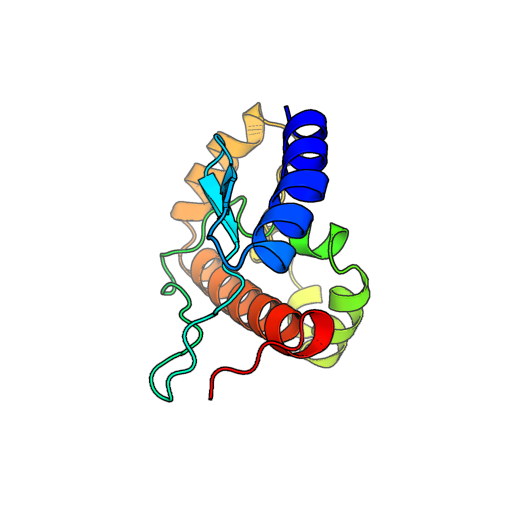.00 70.94 84 THR A C 1
ATOM 652 O O . THR A 1 84 ? 6.626 -3.050 -15.476 1.00 70.94 84 THR A O 1
ATOM 655 N N . TRP A 1 85 ? 6.730 -4.514 -13.792 1.00 69.25 85 TRP A N 1
ATOM 656 C CA . TRP A 1 85 ? 5.367 -4.245 -13.301 1.00 69.25 85 TRP A CA 1
ATOM 657 C C . TRP A 1 85 ? 5.275 -4.031 -11.786 1.00 69.25 85 TRP A C 1
ATOM 659 O O . TRP A 1 85 ? 4.262 -3.524 -11.305 1.00 69.25 85 TRP A O 1
ATOM 669 N N . ASN A 1 86 ? 6.321 -4.382 -11.041 1.00 73.12 86 ASN A N 1
ATOM 670 C CA . ASN A 1 86 ? 6.493 -4.061 -9.629 1.00 73.12 86 ASN A CA 1
ATOM 671 C C . ASN A 1 86 ? 7.956 -3.653 -9.392 1.00 73.12 86 ASN A C 1
ATOM 673 O O . ASN A 1 86 ? 8.722 -4.462 -8.856 1.00 73.12 86 ASN A O 1
ATOM 677 N N . PRO A 1 87 ? 8.367 -2.462 -9.871 1.00 68.94 87 PRO A N 1
ATOM 678 C CA . PRO A 1 87 ? 9.686 -1.921 -9.567 1.00 68.94 87 PRO A CA 1
ATOM 679 C C . PRO A 1 87 ? 9.871 -1.909 -8.048 1.00 68.94 87 PRO A C 1
ATOM 681 O O . PRO A 1 87 ? 9.023 -1.429 -7.303 1.00 68.94 87 PRO A O 1
ATOM 684 N N . ARG A 1 88 ? 10.944 -2.539 -7.574 1.00 68.75 88 ARG A N 1
ATOM 685 C CA . ARG A 1 88 ? 11.307 -2.551 -6.158 1.00 68.75 88 ARG A CA 1
ATOM 686 C C . ARG A 1 88 ? 12.760 -2.162 -6.067 1.00 68.75 88 ARG A C 1
ATOM 688 O O . ARG A 1 88 ? 13.625 -2.979 -6.378 1.00 68.75 88 ARG A O 1
ATOM 695 N N . THR A 1 89 ? 13.026 -0.962 -5.582 1.00 65.25 89 THR A N 1
ATOM 696 C CA . THR A 1 89 ? 14.403 -0.542 -5.369 1.00 65.25 89 THR A CA 1
ATOM 697 C C . THR A 1 89 ? 14.788 -0.767 -3.917 1.00 65.25 89 THR A C 1
ATOM 699 O O . THR A 1 89 ? 14.112 -0.321 -2.996 1.00 65.25 89 THR A O 1
ATOM 702 N N . VAL A 1 90 ? 15.870 -1.513 -3.702 1.00 62.94 90 VAL A N 1
ATOM 703 C CA . VAL A 1 90 ? 16.393 -1.804 -2.356 1.00 62.94 90 VAL A CA 1
ATOM 704 C C . VAL A 1 90 ? 17.355 -0.704 -1.892 1.00 62.94 90 VAL A C 1
ATOM 706 O O . VAL A 1 90 ? 17.487 -0.467 -0.696 1.00 62.94 90 VAL A O 1
ATOM 709 N N . GLU A 1 91 ? 17.982 -0.002 -2.840 1.00 71.44 91 GLU A N 1
ATOM 710 C CA . GLU A 1 91 ? 19.004 1.014 -2.590 1.00 71.44 91 GLU A CA 1
ATOM 711 C C . GLU A 1 91 ? 18.455 2.433 -2.823 1.00 71.44 91 GLU A C 1
ATOM 713 O O . GLU A 1 91 ? 18.101 2.765 -3.956 1.00 71.44 91 GLU A O 1
ATOM 718 N N . PRO A 1 92 ? 18.428 3.314 -1.805 1.00 68.38 92 PRO A N 1
ATOM 719 C CA . PRO A 1 92 ? 17.853 4.656 -1.926 1.00 68.38 92 PRO A CA 1
ATOM 720 C C . PRO A 1 92 ? 18.453 5.502 -3.058 1.00 68.38 92 PRO A C 1
ATOM 722 O O . PRO A 1 92 ? 17.727 6.223 -3.732 1.00 68.38 92 PRO A O 1
ATOM 725 N N . ALA A 1 93 ? 19.763 5.386 -3.298 1.00 70.56 93 ALA A N 1
ATOM 726 C CA . ALA A 1 93 ? 20.447 6.128 -4.359 1.00 70.56 93 ALA A CA 1
ATOM 727 C C . ALA A 1 93 ? 20.054 5.655 -5.771 1.00 70.56 93 ALA A C 1
ATOM 729 O O . ALA A 1 93 ? 20.035 6.452 -6.702 1.00 70.56 93 ALA A O 1
ATOM 730 N N . ALA A 1 94 ? 19.711 4.374 -5.929 1.00 72.56 94 ALA A N 1
ATOM 731 C CA . ALA A 1 94 ? 19.228 3.831 -7.196 1.00 72.56 94 ALA A CA 1
ATOM 732 C C . ALA A 1 94 ? 17.727 4.097 -7.406 1.00 72.56 94 ALA A C 1
ATOM 734 O O . ALA A 1 94 ? 17.261 4.088 -8.542 1.00 72.56 94 ALA A O 1
ATOM 735 N N . ALA A 1 95 ? 16.970 4.345 -6.328 1.00 73.06 95 ALA A N 1
ATOM 736 C CA . ALA A 1 95 ? 15.516 4.507 -6.375 1.00 73.06 95 ALA A CA 1
ATOM 737 C C . ALA A 1 95 ? 15.089 5.770 -7.131 1.00 73.06 95 ALA A C 1
ATOM 739 O O . ALA A 1 95 ? 14.09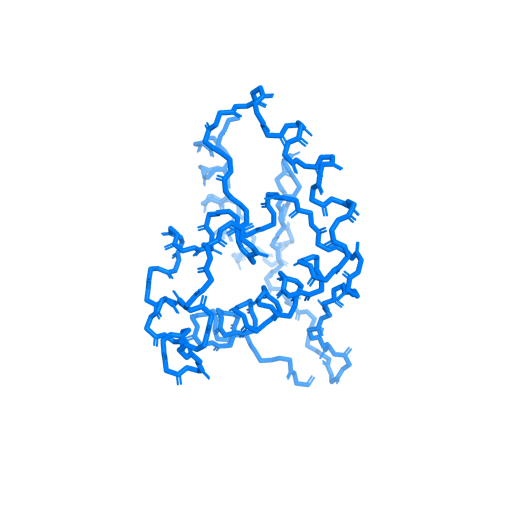6 5.751 -7.855 1.00 73.06 95 ALA A O 1
ATOM 740 N N . GLU A 1 96 ? 15.851 6.856 -6.992 1.00 76.94 96 GLU A N 1
ATOM 741 C CA . GLU A 1 96 ? 15.565 8.114 -7.683 1.00 76.94 96 GLU A CA 1
ATOM 742 C C . GLU A 1 96 ? 15.791 7.987 -9.196 1.00 76.94 96 GLU A C 1
ATOM 744 O O . GLU A 1 96 ? 14.923 8.348 -9.992 1.00 76.94 96 GLU A O 1
ATOM 749 N N . GLU A 1 97 ? 16.919 7.398 -9.604 1.00 80.81 97 GLU A N 1
ATOM 750 C CA . GLU A 1 97 ? 17.218 7.167 -11.018 1.00 80.81 97 GLU A CA 1
ATOM 751 C C . GLU A 1 97 ? 16.240 6.162 -11.640 1.00 80.81 97 GLU A C 1
ATOM 753 O O . GLU A 1 97 ? 15.677 6.419 -12.706 1.00 80.81 97 GLU A O 1
ATOM 758 N N . GLU A 1 98 ? 15.984 5.036 -10.970 1.00 79.00 98 GLU A N 1
ATOM 759 C CA . GLU A 1 98 ? 15.031 4.028 -11.435 1.00 79.00 98 GLU A CA 1
ATOM 760 C C . GLU A 1 98 ? 13.609 4.597 -11.531 1.00 79.00 98 GLU A C 1
ATOM 762 O O . GLU A 1 98 ? 12.904 4.316 -12.505 1.00 79.00 98 GLU A O 1
ATOM 767 N N . GLY A 1 99 ? 13.221 5.456 -10.582 1.00 79.75 99 GLY A N 1
ATOM 768 C CA . GLY A 1 99 ? 11.981 6.228 -10.605 1.00 79.75 99 GLY A CA 1
ATOM 769 C C . GLY A 1 99 ? 11.874 7.122 -11.835 1.00 79.75 99 GLY A C 1
ATOM 770 O O . GLY A 1 99 ? 10.928 6.989 -12.614 1.00 79.75 99 GLY A O 1
ATOM 771 N N . ALA A 1 100 ? 12.891 7.947 -12.085 1.00 82.94 100 ALA A N 1
ATOM 772 C CA . ALA A 1 100 ? 12.936 8.825 -13.252 1.00 82.94 100 ALA A CA 1
ATOM 773 C C . ALA A 1 100 ? 12.928 8.050 -14.584 1.00 82.94 100 ALA A 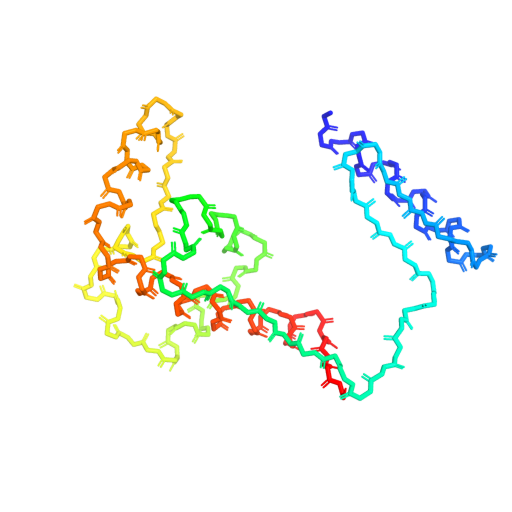C 1
ATOM 775 O O . ALA A 1 100 ? 12.403 8.527 -15.593 1.00 82.94 100 ALA A O 1
ATOM 776 N N . GLN A 1 101 ? 13.510 6.847 -14.623 1.00 84.81 101 GLN A N 1
ATOM 777 C CA . GLN A 1 101 ? 13.447 5.968 -15.795 1.00 84.81 101 GLN A CA 1
ATOM 778 C C . GLN A 1 101 ? 12.098 5.250 -15.916 1.00 84.81 101 GLN A C 1
ATOM 780 O O . GLN A 1 101 ? 11.657 4.944 -17.023 1.00 84.81 101 GLN A O 1
ATOM 785 N N . PHE A 1 102 ? 11.431 4.942 -14.804 1.00 84.19 102 PHE A N 1
ATOM 786 C CA . PHE A 1 102 ? 10.104 4.331 -14.796 1.00 84.19 102 PHE A CA 1
ATOM 787 C C . PHE A 1 102 ? 9.046 5.267 -15.383 1.00 84.19 102 PHE A C 1
ATOM 789 O O . PHE A 1 102 ? 8.278 4.836 -16.240 1.00 84.19 102 PHE A O 1
ATOM 796 N N . GLU A 1 103 ? 9.086 6.555 -15.040 1.00 83.25 103 GLU A N 1
ATOM 797 C CA . GLU A 1 103 ? 8.176 7.575 -15.587 1.00 83.25 103 GLU A CA 1
ATOM 798 C C . GLU A 1 103 ? 8.265 7.714 -17.117 1.00 83.25 103 GLU A C 1
ATOM 800 O O . GLU A 1 103 ? 7.295 8.062 -17.789 1.00 83.25 103 GLU A O 1
ATOM 805 N N . LYS A 1 104 ? 9.420 7.380 -17.705 1.00 86.94 104 LYS A N 1
ATOM 806 C CA . LYS A 1 104 ? 9.629 7.397 -19.163 1.00 86.94 104 LYS A CA 1
ATOM 807 C C . LYS A 1 104 ? 9.099 6.140 -19.861 1.00 86.94 104 LYS A C 1
ATOM 809 O O . LYS A 1 104 ? 8.990 6.116 -21.086 1.00 86.94 104 LYS A O 1
ATOM 814 N N . ARG A 1 105 ? 8.773 5.078 -19.116 1.00 87.00 105 ARG A N 1
ATOM 815 C CA . ARG A 1 105 ? 8.323 3.778 -19.638 1.00 87.00 105 ARG A CA 1
ATOM 816 C C . ARG A 1 105 ? 6.804 3.654 -19.528 1.00 87.00 105 ARG A C 1
ATOM 818 O O . ARG A 1 105 ? 6.292 2.845 -18.762 1.00 87.00 105 ARG A O 1
ATOM 825 N N . THR A 1 106 ? 6.062 4.401 -20.345 1.00 85.50 106 THR A N 1
ATOM 826 C CA . THR A 1 106 ? 4.586 4.494 -20.270 1.00 85.50 106 THR A CA 1
ATOM 827 C C . THR A 1 106 ? 3.870 3.137 -20.286 1.00 85.50 106 THR A C 1
ATOM 829 O O . THR A 1 106 ? 2.879 2.941 -19.588 1.00 85.50 106 THR A O 1
ATOM 832 N N . VAL A 1 107 ? 4.371 2.166 -21.057 1.00 86.19 107 VAL A N 1
ATOM 833 C CA . VAL A 1 107 ? 3.774 0.820 -21.104 1.00 86.19 107 VAL A CA 1
ATOM 834 C C . VAL A 1 107 ? 3.970 0.072 -19.780 1.00 86.19 107 VAL A C 1
ATOM 836 O O . VAL A 1 107 ? 3.077 -0.655 -19.345 1.00 86.19 107 VAL A O 1
ATOM 839 N N . ASP A 1 108 ? 5.116 0.252 -19.127 1.00 85.00 108 ASP A N 1
ATOM 840 C CA . ASP A 1 108 ? 5.408 -0.362 -17.831 1.00 85.00 108 ASP A CA 1
ATOM 841 C C . ASP A 1 108 ? 4.613 0.328 -16.717 1.00 85.00 108 ASP A C 1
ATOM 843 O O . ASP A 1 108 ? 4.046 -0.362 -15.872 1.00 85.00 108 ASP A O 1
ATOM 847 N N . MET A 1 109 ? 4.449 1.656 -16.782 1.00 86.06 109 MET A N 1
ATOM 848 C CA . MET A 1 109 ? 3.533 2.391 -15.900 1.00 86.06 109 MET A CA 1
ATOM 849 C C . MET A 1 109 ? 2.108 1.853 -16.014 1.00 86.06 109 MET A C 1
ATOM 851 O O . MET A 1 109 ? 1.512 1.468 -15.011 1.00 86.06 109 MET A O 1
ATOM 855 N N . PHE A 1 110 ? 1.586 1.714 -17.235 1.00 87.19 110 PHE A N 1
ATOM 856 C CA . PHE A 1 110 ? 0.246 1.174 -17.451 1.00 87.19 110 PHE A CA 1
ATOM 857 C C . PHE A 1 110 ? 0.096 -0.240 -16.869 1.00 87.19 110 PHE A C 1
ATOM 859 O O . PHE A 1 110 ? -0.872 -0.529 -16.160 1.00 87.19 110 PHE A O 1
ATOM 866 N N . ARG A 1 111 ? 1.074 -1.122 -17.116 1.00 86.38 111 ARG A N 1
ATOM 867 C CA . ARG A 1 111 ? 1.088 -2.484 -16.557 1.00 86.38 111 ARG A CA 1
ATOM 868 C C . ARG A 1 111 ? 1.104 -2.471 -15.033 1.00 86.38 111 ARG A C 1
ATOM 870 O O . ARG A 1 111 ? 0.322 -3.202 -14.429 1.00 86.38 111 ARG A O 1
ATOM 877 N N . ALA A 1 112 ? 1.949 -1.643 -14.424 1.00 86.94 112 ALA A N 1
ATOM 878 C CA . ALA A 1 112 ? 2.024 -1.497 -12.977 1.00 86.94 112 ALA A CA 1
ATOM 879 C C . ALA A 1 112 ? 0.704 -0.972 -12.397 1.00 86.94 112 ALA A C 1
ATOM 881 O O . ALA A 1 112 ? 0.251 -1.468 -11.369 1.00 86.94 112 ALA A O 1
ATOM 882 N N . GLY A 1 113 ? 0.043 -0.022 -13.061 1.00 89.25 113 GLY A N 1
ATOM 883 C CA . GLY A 1 113 ? -1.250 0.512 -12.627 1.00 89.25 113 GLY A CA 1
ATOM 884 C C . GLY A 1 113 ? -2.339 -0.550 -12.610 1.00 89.25 113 GLY A C 1
ATOM 885 O O . GLY A 1 113 ? -2.985 -0.758 -11.582 1.00 89.25 113 GLY A O 1
ATOM 886 N N . VAL A 1 114 ? -2.485 -1.292 -13.711 1.00 88.88 114 VAL A N 1
ATOM 887 C CA . VAL A 1 114 ? -3.439 -2.410 -13.798 1.00 88.88 114 VAL A CA 1
ATOM 888 C C . VAL A 1 114 ? -3.115 -3.478 -12.753 1.00 88.88 114 VAL A C 1
ATOM 890 O O . VAL A 1 114 ? -4.009 -3.946 -12.046 1.00 88.88 114 VAL A O 1
ATOM 893 N N . TYR A 1 115 ? -1.837 -3.834 -12.616 1.00 89.44 115 TYR A N 1
ATOM 894 C CA . TYR A 1 115 ? -1.375 -4.815 -11.645 1.00 89.44 115 TYR A CA 1
ATOM 895 C C . TYR A 1 115 ? -1.758 -4.437 -10.205 1.00 89.44 115 TYR A C 1
ATOM 897 O O . TYR A 1 115 ? -2.383 -5.233 -9.494 1.00 89.44 115 TYR A O 1
ATOM 905 N N . HIS A 1 116 ? -1.437 -3.211 -9.786 1.00 90.62 116 HIS A N 1
ATOM 906 C CA . HIS A 1 116 ? -1.725 -2.725 -8.441 1.00 90.62 116 HIS A CA 1
ATOM 907 C C . HIS A 1 116 ? -3.221 -2.530 -8.209 1.00 90.62 116 HIS A C 1
ATOM 909 O O . HIS A 1 116 ? -3.707 -2.900 -7.146 1.00 90.62 116 HIS A O 1
ATOM 915 N N . ALA A 1 117 ? -3.983 -2.050 -9.195 1.00 92.06 117 ALA A N 1
ATOM 916 C CA . ALA A 1 117 ? -5.436 -1.933 -9.077 1.00 92.06 117 ALA A CA 1
ATOM 917 C C . ALA A 1 117 ? -6.095 -3.297 -8.817 1.00 92.06 117 ALA A C 1
ATOM 919 O O . ALA A 1 117 ? -6.908 -3.440 -7.898 1.00 92.06 117 ALA A O 1
ATOM 920 N N . VAL A 1 118 ? -5.697 -4.328 -9.569 1.00 92.12 118 VAL A N 1
ATOM 921 C CA . VAL A 1 118 ? -6.191 -5.703 -9.393 1.00 92.12 118 VAL A CA 1
ATOM 922 C C . VAL A 1 118 ? -5.793 -6.258 -8.023 1.00 92.12 118 VAL A C 1
ATOM 924 O O . VAL A 1 118 ? -6.635 -6.807 -7.306 1.00 92.12 118 VAL A O 1
ATOM 927 N N . CYS A 1 119 ? -4.536 -6.077 -7.620 1.00 92.44 119 CYS A N 1
ATOM 928 C CA . CYS A 1 119 ? -4.043 -6.562 -6.335 1.00 92.44 119 CYS A CA 1
ATOM 929 C C . CYS A 1 119 ? -4.683 -5.841 -5.142 1.00 92.44 119 CYS A C 1
ATOM 931 O O . CYS A 1 119 ? -5.156 -6.498 -4.216 1.00 92.44 119 CYS A O 1
ATOM 933 N N . PHE A 1 120 ? -4.776 -4.511 -5.170 1.00 93.38 120 PHE A N 1
ATOM 934 C CA . PHE A 1 120 ? -5.435 -3.725 -4.127 1.00 93.38 120 PHE A CA 1
ATOM 935 C C . PHE A 1 120 ? -6.924 -4.036 -4.040 1.00 93.38 120 PHE A C 1
ATOM 937 O O . PHE A 1 120 ? -7.441 -4.170 -2.934 1.00 93.38 120 PHE A O 1
ATOM 944 N N . THR A 1 121 ? -7.606 -4.241 -5.172 1.00 94.19 121 THR A N 1
ATOM 945 C CA . THR A 1 121 ? -8.996 -4.727 -5.169 1.00 94.19 121 THR A CA 1
ATOM 946 C C . THR A 1 121 ? -9.090 -6.073 -4.454 1.00 94.19 121 THR A C 1
ATOM 948 O O . THR A 1 121 ? -9.973 -6.278 -3.615 1.00 94.19 121 THR A O 1
ATOM 951 N N . HIS A 1 122 ? -8.178 -7.001 -4.765 1.00 94.06 122 HIS A N 1
ATOM 952 C CA . HIS A 1 122 ? -8.158 -8.317 -4.140 1.00 94.06 122 HIS A CA 1
ATOM 953 C C . HIS A 1 122 ? -7.926 -8.220 -2.631 1.00 94.06 122 HIS A C 1
ATOM 955 O O . HIS A 1 122 ? -8.685 -8.823 -1.874 1.00 94.06 122 HIS A O 1
ATOM 961 N N . VAL A 1 123 ? -6.935 -7.442 -2.191 1.00 94.25 123 VAL A N 1
ATOM 962 C CA . VAL A 1 123 ? -6.633 -7.215 -0.771 1.00 94.25 123 VAL A CA 1
ATOM 963 C C . VAL A 1 123 ? -7.826 -6.576 -0.062 1.00 94.25 123 VAL A C 1
ATOM 965 O O . VAL A 1 123 ? -8.293 -7.111 0.943 1.00 94.25 123 VAL A O 1
ATOM 968 N N . ALA A 1 124 ? -8.382 -5.493 -0.607 1.00 92.62 124 ALA A N 1
ATOM 969 C CA . ALA A 1 124 ? -9.515 -4.795 -0.010 1.00 92.62 124 ALA A CA 1
ATOM 970 C C . ALA A 1 124 ? -10.723 -5.727 0.173 1.00 92.62 124 ALA A C 1
ATOM 972 O O . ALA A 1 124 ? -11.264 -5.827 1.271 1.00 92.62 124 ALA A O 1
ATOM 973 N N . ARG A 1 125 ? -11.112 -6.473 -0.867 1.00 92.56 125 ARG A N 1
ATOM 974 C CA . ARG A 1 125 ? -12.299 -7.344 -0.820 1.00 92.56 125 ARG A CA 1
ATOM 975 C C . ARG A 1 125 ? -12.073 -8.641 -0.051 1.00 92.56 125 ARG A C 1
ATOM 977 O O . ARG A 1 125 ? -12.926 -9.053 0.729 1.00 92.56 125 ARG A O 1
ATOM 984 N N . ASN A 1 126 ? -10.951 -9.320 -0.278 1.00 93.06 126 ASN A N 1
ATOM 985 C CA . ASN A 1 126 ? -10.763 -10.694 0.193 1.00 93.06 126 ASN A CA 1
ATOM 986 C C . ASN A 1 126 ? -10.039 -10.770 1.530 1.00 93.06 126 ASN A C 1
ATOM 988 O O . ASN A 1 126 ? -10.384 -11.641 2.331 1.00 93.06 126 ASN A O 1
ATOM 992 N N . LEU A 1 127 ? -9.085 -9.871 1.783 1.00 92.50 127 LEU A N 1
ATOM 993 C CA . LEU A 1 127 ? -8.355 -9.824 3.048 1.00 92.50 127 LEU A CA 1
ATOM 994 C C . LEU A 1 127 ? -9.054 -8.897 4.047 1.00 92.50 127 LEU A C 1
ATOM 996 O O . LEU A 1 127 ? -9.376 -9.330 5.147 1.00 92.50 127 LEU A O 1
ATOM 1000 N N . LEU A 1 128 ? -9.348 -7.659 3.639 1.00 90.75 128 LEU A N 1
ATOM 1001 C CA . LEU A 1 128 ? -9.928 -6.634 4.518 1.00 90.75 128 LEU A CA 1
ATOM 1002 C C . LEU A 1 128 ? -11.464 -6.651 4.564 1.00 90.75 128 LEU A C 1
ATOM 1004 O O . LEU A 1 128 ? -12.057 -5.938 5.367 1.00 90.75 128 LEU A O 1
ATOM 1008 N N . LYS A 1 129 ? -12.113 -7.465 3.718 1.00 91.25 129 LYS A N 1
ATOM 1009 C CA . LYS A 1 129 ? -13.581 -7.611 3.638 1.00 91.25 129 LYS A CA 1
ATOM 1010 C C . LYS A 1 129 ? -14.327 -6.299 3.363 1.00 91.25 129 LYS A C 1
ATOM 1012 O O . LYS A 1 129 ? -15.479 -6.135 3.754 1.00 91.25 129 LYS A O 1
ATOM 1017 N N . ILE A 1 130 ? -13.689 -5.381 2.641 1.00 88.56 130 ILE A N 1
ATOM 1018 C CA . ILE A 1 130 ? -14.276 -4.112 2.217 1.00 88.56 130 ILE A CA 1
ATOM 1019 C C . ILE A 1 130 ? -15.099 -4.349 0.952 1.00 88.56 130 ILE A C 1
ATOM 1021 O O . ILE A 1 130 ? -14.573 -4.750 -0.088 1.00 88.56 130 ILE A O 1
ATOM 1025 N N . ALA A 1 131 ? -16.393 -4.058 1.036 1.00 83.44 131 ALA A N 1
ATOM 1026 C CA . ALA A 1 131 ? -17.314 -4.083 -0.088 1.00 83.44 131 ALA A CA 1
ATOM 1027 C C . ALA A 1 131 ? -17.987 -2.708 -0.202 1.00 83.44 131 ALA A C 1
ATOM 1029 O O . ALA A 1 131 ? -18.850 -2.397 0.624 1.00 83.44 131 ALA A O 1
ATOM 1030 N N . PRO A 1 132 ? -17.596 -1.879 -1.187 1.00 77.06 132 PRO A N 1
ATOM 1031 C CA . PRO A 1 132 ? -18.391 -0.722 -1.565 1.00 77.06 132 PRO A CA 1
ATOM 1032 C C . PRO A 1 132 ? -19.769 -1.239 -1.996 1.00 77.06 132 PRO A C 1
ATOM 1034 O O . PRO A 1 132 ? -19.847 -2.173 -2.798 1.00 77.06 132 PRO A O 1
ATOM 1037 N N . LYS A 1 133 ? -20.821 -0.717 -1.370 1.00 65.25 133 LYS A N 1
ATOM 1038 C CA . LYS A 1 133 ? -22.216 -0.994 -1.718 1.00 65.25 133 LYS A CA 1
ATOM 1039 C C . LYS A 1 133 ? -22.765 0.197 -2.467 1.00 65.25 133 LYS A C 1
ATOM 1041 O O . LYS A 1 133 ? -22.254 1.299 -2.174 1.00 65.25 133 LYS A O 1
#

pLDDT: mean 85.65, std 8.34, range [62.94, 96.38]

Organism: NCBI:txid156174

Radius of gyration: 17.78 Å; chains: 1; bounding box: 45×31×44 Å

Foldseek 3Di:
DVVVQVVCCVVQVVVCLVVQHKDADPVGDTDGNDDDQDLPDDDDFDALLPDFQCVCLCVCVVPVCLVVVVVVVDPPCVVDDPCLQHRHDPDPVVRVVSRVVCSVVSVSSNNNRVVSSVSVVCCVCPVVVDDND

Secondary structure (DSSP, 8-state):
-HHHHHHHHHHHHHHHHHH---EE-TTS-EE-SS----TT-------TT---TTTTTTHHHH-TTHHHHHHHH-SGGGGS-GGGTS---SSHHHHHHHHHHHHT-HHHHHHHHHHHHHHHHHIIIIIS-----

Sequence (133 aa):
GLKRELERASKGVQQASASGKEWSSPAGSYFTPRPRHSPNVAFMYGDGSSPYAALGEDMHRIAPRLHEFVQRATTAMWSKKLDTWNPRTVEPAAAEEEGAQFEKRTVDMFRAGVYHAVCFTHVARNLLKIAPK